Protein AF-A0A966W7E9-F1 (afdb_monomer)

Solvent-accessible surface area (backbone atoms only — not comparable to full-atom values): 7460 Å² total; per-residue (Å²): 144,78,84,79,71,82,80,79,81,60,81,62,62,62,57,30,53,53,58,66,66,54,51,71,69,56,51,44,52,29,42,77,70,64,77,45,54,29,46,60,46,48,49,27,45,51,52,48,44,71,72,48,32,88,81,64,70,76,71,95,73,81,64,64,66,61,51,50,51,51,14,48,52,33,41,50,42,58,74,71,66,50,93,69,64,92,64,65,42,62,82,81,87,77,64,51,80,56,87,50,92,97,54,89,50,38,61,90,45,94,57,80,55,86,74,85,130

Foldseek 3Di:
DDDPPDPCPDPVLVVLVVLQPDDLVRVLVCLLVVVDALLVSLVSVVVCCVVPCVPPVPDPDDPSVVSNVQSVVLSVCSVVVHDDDSNRSPDDDDDLCDDDPPDARQNPHPDGPDDDD

Nearest PDB structures (foldseek):
  4yj6-assembly1_A  TM=9.271E-01  e=1.788E-02  bacterium CSBL00001
  6c62-assembly1_A  TM=9.469E-01  e=4.120E-02  Pseudomonas sp. ADP
  8es6-assembly2_B  TM=9.649E-01  e=5.441E-02  Escherichia coli
  4yji-assembly1_A  TM=9.273E-01  e=5.147E-02  bacterium CSBL00001
  8es6-assembly1_A  TM=9.266E-01  e=9.491E-02  Escherichia coli

Structure (mmCIF, N/CA/C/O backbone):
data_AF-A0A966W7E9-F1
#
_entry.id   AF-A0A966W7E9-F1
#
loop_
_atom_site.group_PDB
_atom_site.id
_atom_site.type_symbol
_atom_site.label_atom_id
_atom_site.label_alt_id
_atom_site.label_comp_id
_atom_site.label_asym_id
_atom_site.label_entity_id
_atom_site.label_seq_id
_atom_site.pdbx_PDB_ins_code
_atom_site.Cartn_x
_atom_site.Cartn_y
_atom_site.Cartn_z
_atom_site.occupancy
_atom_site.B_iso_or_equiv
_atom_site.auth_seq_id
_atom_site.auth_comp_id
_atom_site.auth_asym_id
_atom_site.auth_atom_id
_atom_site.pdbx_PDB_model_num
ATOM 1 N N . MET A 1 1 ? -8.024 -4.866 -43.933 1.00 42.25 1 MET A N 1
ATOM 2 C CA . MET A 1 1 ? -9.109 -5.664 -43.335 1.00 42.25 1 MET A CA 1
ATOM 3 C C . MET A 1 1 ? -8.503 -6.576 -42.278 1.00 42.25 1 MET A C 1
ATOM 5 O O . MET A 1 1 ? -8.291 -7.747 -42.538 1.00 42.25 1 MET A O 1
ATOM 9 N N . THR A 1 2 ? -8.196 -6.004 -41.114 1.00 30.11 2 THR A N 1
ATOM 10 C CA . THR A 1 2 ? -8.299 -6.711 -39.836 1.00 30.11 2 THR A CA 1
ATOM 11 C C . THR A 1 2 ? -8.942 -5.701 -38.909 1.00 30.11 2 THR A C 1
ATOM 13 O O . THR A 1 2 ? -8.409 -4.618 -38.680 1.00 30.11 2 THR A O 1
ATOM 16 N N . ASP A 1 3 ? -10.170 -6.032 -38.563 1.00 32.25 3 ASP A N 1
ATOM 17 C CA . ASP A 1 3 ? -11.073 -5.338 -37.671 1.00 32.25 3 ASP A CA 1
ATOM 18 C C . ASP A 1 3 ? -10.380 -5.103 -36.319 1.00 32.25 3 ASP A C 1
ATOM 20 O O . ASP A 1 3 ? -10.014 -6.054 -35.625 1.00 32.25 3 ASP A O 1
ATOM 24 N N . VAL A 1 4 ? -10.109 -3.838 -35.985 1.00 39.28 4 VAL A N 1
ATOM 25 C CA . VAL A 1 4 ? -9.674 -3.466 -34.637 1.00 39.28 4 VAL A CA 1
ATOM 26 C C . VAL A 1 4 ? -10.947 -3.398 -33.814 1.00 39.28 4 VAL A C 1
ATOM 28 O O . VAL A 1 4 ? -11.672 -2.405 -33.858 1.00 39.28 4 VAL A O 1
ATOM 31 N N . ALA A 1 5 ? -11.213 -4.498 -33.110 1.00 37.31 5 ALA A N 1
ATOM 32 C CA . ALA A 1 5 ? -12.281 -4.619 -32.133 1.00 37.31 5 ALA A CA 1
ATOM 33 C C . ALA A 1 5 ? -12.351 -3.368 -31.231 1.00 37.31 5 ALA A C 1
ATOM 35 O O . ALA A 1 5 ? -11.305 -2.804 -30.880 1.00 37.31 5 ALA A O 1
ATOM 36 N N . PRO A 1 6 ? -13.559 -2.929 -30.835 1.00 41.34 6 PRO A N 1
ATOM 37 C CA . PRO A 1 6 ? -13.725 -1.745 -30.010 1.00 41.34 6 PRO A CA 1
ATOM 38 C C . PRO A 1 6 ? -12.983 -1.963 -28.691 1.00 41.34 6 PRO A C 1
ATOM 40 O O . PRO A 1 6 ? -13.256 -2.905 -27.951 1.00 41.34 6 PRO A O 1
ATOM 43 N N . GLN A 1 7 ? -12.001 -1.107 -28.416 1.00 40.16 7 GLN A N 1
ATOM 44 C CA . GLN A 1 7 ? -11.362 -1.040 -27.110 1.00 40.16 7 GLN A CA 1
ATOM 45 C C . GLN A 1 7 ? -12.443 -0.596 -26.120 1.00 40.16 7 GLN A C 1
ATOM 47 O O . GLN A 1 7 ? -12.792 0.585 -26.069 1.00 40.16 7 GLN A O 1
ATOM 52 N N . GLU A 1 8 ? -13.010 -1.541 -25.370 1.00 38.44 8 GLU A N 1
ATOM 53 C CA . GLU A 1 8 ? -13.839 -1.234 -24.211 1.00 38.44 8 GLU A CA 1
ATOM 54 C C . GLU A 1 8 ? -12.974 -0.497 -23.187 1.00 38.44 8 GLU A C 1
ATOM 56 O O . GLU A 1 8 ? -12.262 -1.077 -22.369 1.00 38.44 8 GLU A O 1
ATOM 61 N N . MET A 1 9 ? -12.993 0.827 -23.281 1.00 42.59 9 MET A N 1
ATOM 62 C CA . MET A 1 9 ? -12.358 1.745 -22.352 1.00 42.59 9 MET A CA 1
ATOM 63 C C . MET A 1 9 ? -13.209 1.761 -21.078 1.00 42.59 9 MET A C 1
ATOM 65 O O . MET A 1 9 ? -14.073 2.611 -20.880 1.00 42.59 9 MET A O 1
ATOM 69 N N . SER A 1 10 ? -13.032 0.721 -20.262 1.00 40.28 10 SER A N 1
ATOM 70 C CA . SER A 1 10 ? -13.829 0.446 -19.070 1.00 40.28 10 SER A CA 1
ATOM 71 C C . SER A 1 10 ? -13.624 1.527 -18.005 1.00 40.28 10 SER A C 1
ATOM 73 O O . SER A 1 10 ? -12.485 1.870 -17.675 1.00 40.28 10 SER A O 1
ATOM 75 N N . ALA A 1 11 ? -14.723 2.007 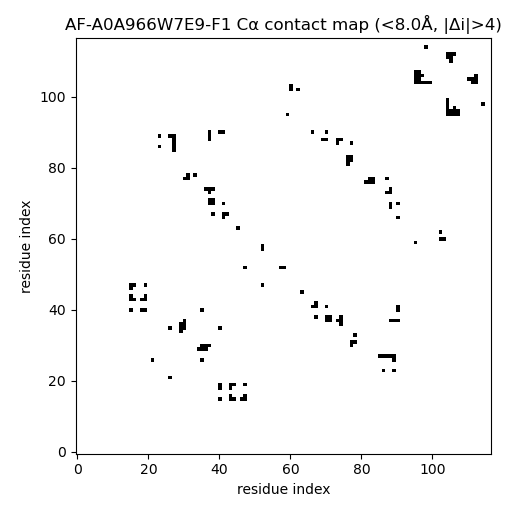-17.426 1.00 44.91 11 ALA A N 1
ATOM 76 C CA . ALA A 1 11 ? -14.846 3.096 -16.450 1.00 44.91 11 ALA A CA 1
ATOM 77 C C . ALA A 1 11 ? -13.954 3.029 -15.179 1.00 44.91 11 ALA A C 1
ATOM 79 O O . ALA A 1 11 ? -13.953 3.972 -14.393 1.00 44.91 11 ALA A O 1
ATOM 80 N N . ASP A 1 12 ? -13.169 1.966 -14.988 1.00 57.28 12 ASP A N 1
ATOM 81 C CA . ASP A 1 12 ? -12.357 1.688 -13.792 1.00 57.28 12 ASP A CA 1
ATOM 82 C C . ASP A 1 12 ? -11.001 2.435 -13.761 1.00 57.28 12 ASP A C 1
ATOM 84 O O . ASP A 1 12 ? -10.405 2.659 -12.708 1.00 57.28 12 ASP A O 1
ATOM 88 N N . SER A 1 13 ? -1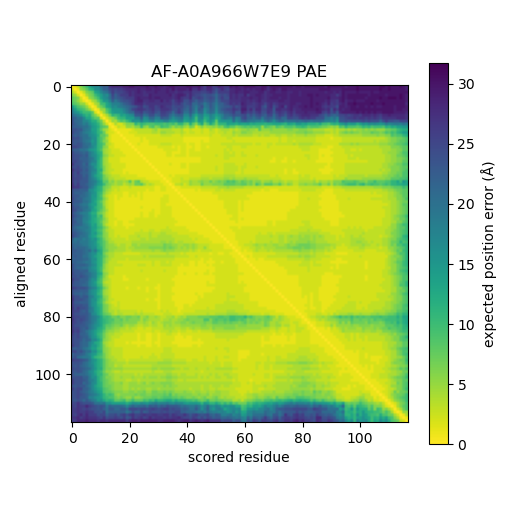0.507 2.899 -14.918 1.00 61.22 13 SER A N 1
ATOM 89 C CA . SER A 1 13 ? -9.212 3.607 -14.993 1.00 61.22 13 SER A CA 1
ATOM 90 C C . SER A 1 13 ? -9.254 5.017 -14.386 1.00 61.22 13 SER A C 1
ATOM 92 O O . SER A 1 13 ? -8.240 5.513 -13.894 1.00 61.22 13 SER A O 1
ATOM 94 N N . GLY A 1 14 ? -10.421 5.669 -14.412 1.00 74.81 14 GLY A N 1
ATOM 95 C CA . GLY A 1 14 ? -10.601 7.015 -13.863 1.00 74.81 14 GLY A CA 1
ATOM 96 C C . GLY A 1 14 ? -10.600 7.028 -12.334 1.00 74.81 14 GLY A C 1
ATOM 97 O O . GLY A 1 14 ? -9.923 7.856 -11.725 1.00 74.81 14 GLY A O 1
ATOM 98 N N . SER A 1 15 ? -11.301 6.076 -11.713 1.00 82.94 15 SER A N 1
ATOM 99 C CA . SER A 1 15 ? -11.340 5.899 -10.256 1.00 82.94 15 SER A CA 1
ATOM 100 C C . SER A 1 15 ? -9.979 5.505 -9.694 1.00 82.94 15 SER A C 1
ATOM 102 O O . SER A 1 15 ? -9.527 6.125 -8.733 1.00 82.94 15 SER A O 1
ATOM 104 N N . ASP A 1 16 ? -9.289 4.548 -10.322 1.00 91.81 16 ASP A N 1
ATOM 105 C CA . ASP A 1 16 ? -7.941 4.136 -9.910 1.00 91.81 16 ASP A CA 1
ATOM 106 C C . ASP A 1 16 ? -6.970 5.323 -9.882 1.00 91.81 16 ASP A C 1
ATOM 108 O O . ASP A 1 16 ? -6.216 5.508 -8.924 1.00 91.81 16 ASP A O 1
ATOM 112 N N . GLN A 1 17 ? -6.997 6.154 -10.928 1.00 92.00 17 GLN A N 1
ATOM 113 C CA . GLN A 1 17 ? -6.111 7.308 -11.029 1.00 92.00 17 GLN A CA 1
ATOM 114 C C . GLN A 1 17 ? -6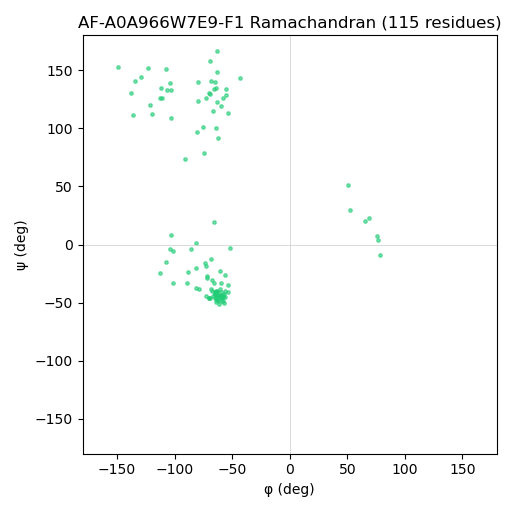.361 8.319 -9.907 1.00 92.00 17 GLN A C 1
ATOM 116 O O . GLN A 1 17 ? -5.398 8.847 -9.345 1.00 92.00 17 GLN A O 1
ATOM 121 N N . VAL A 1 18 ? -7.630 8.567 -9.567 1.00 95.94 18 VAL A N 1
ATOM 122 C CA . VAL A 1 18 ? -8.000 9.442 -8.449 1.00 95.94 18 VAL A CA 1
ATOM 123 C C . VAL A 1 18 ? -7.446 8.879 -7.144 1.00 95.94 18 VAL A C 1
ATOM 125 O O . VAL A 1 18 ? -6.720 9.596 -6.455 1.00 95.94 18 VAL A O 1
ATOM 128 N N . LEU A 1 19 ? -7.689 7.596 -6.848 1.00 96.88 19 LEU A N 1
ATOM 129 C CA . LEU A 1 19 ? -7.205 6.949 -5.622 1.00 96.88 19 LEU A CA 1
ATOM 130 C C . LEU A 1 19 ? -5.678 7.021 -5.496 1.00 96.88 19 LEU A C 1
ATOM 132 O O . LEU A 1 19 ? -5.166 7.416 -4.451 1.00 96.88 19 LEU A O 1
ATOM 136 N N . CYS A 1 20 ? -4.947 6.734 -6.576 1.00 96.94 20 CYS A N 1
ATOM 137 C CA . CYS A 1 20 ? -3.484 6.794 -6.590 1.00 96.94 20 CYS A CA 1
ATOM 138 C C . CYS A 1 20 ? -2.901 8.213 -6.477 1.00 96.94 20 CYS A C 1
ATOM 140 O O . CYS A 1 20 ? -1.691 8.350 -6.301 1.00 96.94 20 CYS A O 1
ATOM 142 N N . SER A 1 21 ? -3.718 9.257 -6.637 1.00 96.94 21 SER A N 1
ATOM 143 C CA . SER A 1 21 ? -3.295 10.662 -6.549 1.00 96.94 21 SER A CA 1
ATOM 144 C C . SER A 1 21 ? -3.637 11.327 -5.212 1.00 96.94 21 SER A C 1
ATOM 146 O O . SER A 1 21 ? -3.231 12.465 -4.973 1.00 96.94 21 SER A O 1
ATOM 148 N N . MET A 1 22 ? -4.365 10.633 -4.331 1.00 97.88 22 MET A N 1
ATOM 149 C CA . MET A 1 22 ? -4.696 11.143 -3.004 1.00 97.88 22 MET A CA 1
ATOM 150 C C . MET A 1 22 ? -3.445 11.236 -2.125 1.00 97.88 22 MET A C 1
ATOM 152 O O . MET A 1 22 ? -2.590 10.352 -2.108 1.00 97.88 22 MET A O 1
ATOM 156 N N . SER A 1 23 ? -3.358 12.306 -1.341 1.00 98.12 23 SER A N 1
ATOM 157 C CA . SER A 1 23 ? -2.332 12.448 -0.309 1.00 98.12 23 SER A CA 1
ATOM 158 C C . SER A 1 23 ? -2.554 11.468 0.847 1.00 98.12 23 SER A C 1
ATOM 160 O O . SER A 1 23 ? -3.679 11.050 1.130 1.00 98.12 23 SER A O 1
ATOM 162 N N . VAL A 1 24 ? -1.486 11.182 1.597 1.00 97.69 24 VAL A N 1
ATOM 163 C CA . VAL A 1 24 ? -1.544 10.356 2.817 1.00 97.69 24 VAL A CA 1
ATOM 164 C C . VAL A 1 24 ? -2.590 10.879 3.807 1.00 97.69 24 VAL A C 1
ATOM 166 O O . VAL A 1 24 ? -3.346 10.092 4.369 1.00 97.69 24 VAL A O 1
ATOM 169 N N . ALA A 1 25 ? -2.688 12.201 3.983 1.00 97.06 25 ALA A N 1
ATOM 170 C CA . ALA A 1 25 ? -3.670 12.812 4.878 1.00 97.06 25 ALA A CA 1
ATOM 171 C C . ALA A 1 25 ? -5.119 12.581 4.409 1.00 97.06 25 ALA A C 1
ATOM 173 O O . ALA A 1 25 ? -5.986 12.277 5.228 1.00 97.06 25 ALA A O 1
ATOM 174 N N . GLN A 1 26 ? -5.379 12.672 3.100 1.00 97.50 26 GLN A N 1
ATOM 175 C CA . GLN A 1 26 ? -6.702 12.399 2.528 1.00 97.50 26 GLN A CA 1
ATOM 176 C C . GLN A 1 26 ? -7.081 10.924 2.663 1.00 97.50 26 GLN A C 1
ATOM 178 O O . GLN A 1 26 ? -8.198 10.626 3.081 1.00 97.50 26 GLN A O 1
ATOM 183 N N . LEU A 1 27 ? -6.153 10.009 2.363 1.00 97.75 27 LEU A N 1
ATOM 184 C CA . LEU A 1 27 ? -6.364 8.572 2.553 1.00 97.75 27 LEU A CA 1
ATOM 185 C C . LEU A 1 27 ? -6.650 8.255 4.018 1.00 97.75 27 LEU A C 1
ATOM 187 O O . LEU A 1 27 ? -7.649 7.611 4.328 1.00 97.75 27 LEU A O 1
ATOM 191 N N . ARG A 1 28 ? -5.827 8.780 4.933 1.00 95.69 28 ARG A N 1
ATOM 192 C CA . ARG A 1 28 ? -6.008 8.573 6.369 1.00 95.69 28 ARG A CA 1
ATOM 193 C C . ARG A 1 28 ? -7.373 9.060 6.836 1.00 95.69 28 ARG A C 1
ATOM 195 O O . ARG A 1 28 ? -8.065 8.316 7.525 1.00 95.69 28 ARG A O 1
ATOM 202 N N . HIS A 1 29 ? -7.764 10.276 6.454 1.00 95.12 29 HIS A N 1
ATOM 203 C CA . HIS A 1 29 ? -9.077 10.820 6.786 1.00 95.12 29 HIS A CA 1
ATOM 204 C C . HIS A 1 29 ? -10.210 9.938 6.242 1.00 95.12 29 HIS A C 1
ATOM 206 O O . HIS A 1 29 ? -11.132 9.608 6.981 1.00 95.12 29 HIS A O 1
ATOM 212 N N . ALA A 1 30 ? -10.123 9.508 4.981 1.00 96.19 30 ALA A N 1
ATOM 213 C CA . ALA A 1 30 ? -11.140 8.670 4.353 1.00 96.19 30 ALA A CA 1
ATOM 214 C C . ALA A 1 30 ? -11.247 7.273 4.991 1.00 96.19 30 ALA A C 1
ATOM 216 O O . ALA A 1 30 ? -12.343 6.722 5.076 1.00 96.19 30 ALA A O 1
ATOM 217 N N . TYR A 1 31 ? -10.140 6.704 5.476 1.00 96.06 31 TYR A N 1
ATOM 218 C CA . TYR A 1 31 ? -10.161 5.416 6.169 1.00 96.06 31 TYR A CA 1
ATOM 219 C C . TYR A 1 31 ? -10.826 5.511 7.542 1.00 96.06 31 TYR A C 1
ATOM 221 O O . TYR A 1 31 ? -11.672 4.680 7.865 1.00 96.06 31 TYR A O 1
ATOM 229 N N . VAL A 1 32 ? -10.482 6.525 8.346 1.00 91.44 32 VAL A N 1
ATOM 230 C CA . VAL A 1 32 ? -11.033 6.658 9.709 1.00 91.44 32 VAL A CA 1
ATOM 231 C C . VAL A 1 32 ? -12.504 7.073 9.714 1.00 91.44 32 VAL A C 1
ATOM 233 O O . VAL A 1 32 ? -13.224 6.726 10.643 1.00 91.44 32 VAL A O 1
ATOM 236 N N . THR A 1 33 ? -12.970 7.783 8.681 1.00 93.19 33 THR A N 1
ATOM 237 C CA . THR A 1 33 ? -14.393 8.127 8.517 1.00 93.19 33 THR A CA 1
ATOM 238 C C . THR A 1 33 ? -15.200 7.031 7.817 1.00 93.19 33 THR A C 1
ATOM 240 O O . THR A 1 33 ? -16.414 7.159 7.683 1.00 93.19 33 THR A O 1
ATOM 243 N N . GLY A 1 34 ? -14.549 5.950 7.368 1.00 88.69 34 GLY A N 1
ATOM 244 C CA . GLY A 1 34 ? -15.191 4.830 6.678 1.00 88.69 34 GLY A CA 1
ATOM 245 C C . GLY A 1 34 ? -15.583 5.109 5.222 1.00 88.69 34 GLY A C 1
ATOM 246 O O . GLY A 1 34 ? -16.234 4.271 4.604 1.00 88.69 34 GLY A O 1
ATOM 247 N N . GLY A 1 35 ? -15.181 6.252 4.659 1.00 90.69 35 GLY A N 1
ATOM 248 C CA . GLY A 1 35 ? -15.464 6.623 3.269 1.00 90.69 35 GLY A CA 1
ATOM 249 C C . GLY A 1 35 ? -14.635 5.859 2.233 1.00 90.69 35 GLY A C 1
ATOM 250 O O . GLY A 1 35 ? -14.978 5.864 1.053 1.00 90.69 35 GLY A O 1
ATOM 251 N N . LEU A 1 36 ? -13.546 5.202 2.648 1.00 95.69 36 LEU A N 1
ATOM 252 C CA . LEU A 1 36 ? -12.667 4.455 1.751 1.00 95.69 36 LEU A CA 1
ATOM 253 C C . LEU A 1 36 ? -12.023 3.250 2.447 1.00 95.69 36 LEU A C 1
ATOM 255 O O . LEU A 1 36 ? -11.810 3.241 3.658 1.00 95.69 36 LEU A O 1
ATOM 259 N N . SER A 1 37 ? -11.689 2.231 1.657 1.00 96.25 37 SER A N 1
ATOM 260 C CA . SER A 1 37 ? -11.016 1.014 2.113 1.00 96.25 37 SER A CA 1
ATOM 261 C C . SER A 1 37 ? -9.530 1.024 1.733 1.00 96.25 37 SER A C 1
ATOM 263 O O . SER A 1 37 ? -9.229 1.227 0.551 1.00 96.25 37 SER A O 1
ATOM 265 N N . PRO A 1 38 ? -8.606 0.695 2.660 1.00 97.94 38 PRO A N 1
ATOM 266 C CA . PRO A 1 38 ? -7.209 0.423 2.322 1.00 97.94 38 PRO A CA 1
ATOM 267 C C . PRO A 1 38 ? -7.049 -0.648 1.237 1.00 97.94 38 PRO A C 1
ATOM 269 O O . PRO A 1 38 ? -6.179 -0.540 0.381 1.00 97.94 38 PRO A O 1
ATOM 272 N N . VAL A 1 39 ? -7.927 -1.658 1.215 1.00 98.38 39 VAL A N 1
ATOM 273 C CA . VAL A 1 39 ? -7.909 -2.735 0.211 1.00 98.38 39 VAL A CA 1
ATOM 274 C C . VAL A 1 39 ? -8.207 -2.190 -1.185 1.00 98.38 39 VAL A C 1
ATOM 276 O O . VAL A 1 39 ? -7.563 -2.591 -2.155 1.00 98.38 39 VAL A O 1
ATOM 279 N N . ALA A 1 40 ? -9.168 -1.269 -1.298 1.00 97.75 40 ALA A N 1
ATOM 280 C CA . ALA A 1 40 ? -9.504 -0.641 -2.573 1.00 97.75 40 ALA A CA 1
ATOM 281 C C . ALA A 1 40 ? -8.340 0.207 -3.104 1.00 97.75 40 ALA A C 1
ATOM 283 O O . ALA A 1 40 ? -8.007 0.123 -4.284 1.00 97.75 40 ALA A O 1
ATOM 284 N N . VAL A 1 41 ? -7.684 0.965 -2.224 1.00 98.25 41 VAL A N 1
ATOM 285 C CA . VAL A 1 41 ? -6.553 1.828 -2.588 1.00 98.25 41 VAL A CA 1
ATOM 286 C C . VAL A 1 41 ? -5.329 1.002 -2.978 1.00 98.25 41 VAL A C 1
ATOM 288 O O . VAL A 1 41 ? -4.740 1.250 -4.027 1.00 98.25 41 VAL A O 1
ATOM 291 N N . THR A 1 42 ? -4.980 -0.032 -2.208 1.00 98.56 42 THR A N 1
ATOM 292 C CA . THR A 1 42 ? -3.883 -0.947 -2.562 1.00 98.56 42 THR A CA 1
ATOM 293 C C . THR A 1 42 ? -4.118 -1.606 -3.919 1.00 98.56 42 THR A C 1
ATOM 295 O O . THR A 1 42 ? -3.209 -1.637 -4.748 1.00 98.56 42 THR A O 1
ATOM 298 N N . ARG A 1 43 ? -5.346 -2.064 -4.198 1.00 98.50 43 ARG A N 1
ATOM 299 C CA . ARG A 1 43 ? -5.700 -2.625 -5.509 1.00 98.50 43 ARG A CA 1
ATOM 300 C C . ARG A 1 43 ? -5.527 -1.606 -6.638 1.00 98.50 43 ARG A C 1
ATOM 302 O O . ARG A 1 43 ? -4.940 -1.954 -7.656 1.00 98.50 43 ARG A O 1
ATOM 309 N N . ALA A 1 44 ? -5.956 -0.359 -6.447 1.00 98.31 44 ALA A N 1
ATOM 310 C CA . ALA A 1 44 ? -5.764 0.698 -7.442 1.00 98.31 44 ALA A CA 1
ATOM 311 C C . ALA A 1 44 ? -4.274 0.936 -7.756 1.00 98.31 44 ALA A C 1
ATOM 313 O O . ALA A 1 44 ? -3.891 1.058 -8.922 1.00 98.31 44 ALA A O 1
ATOM 314 N N . HIS A 1 45 ? -3.407 0.922 -6.736 1.00 98.19 45 HIS A N 1
ATOM 315 C CA . HIS A 1 45 ? -1.959 1.023 -6.940 1.00 98.19 45 HIS A CA 1
ATOM 316 C C . HIS A 1 45 ? -1.384 -0.184 -7.690 1.00 98.19 45 HIS A C 1
ATOM 318 O O . HIS A 1 45 ? -0.606 0.013 -8.621 1.00 98.19 45 HIS A O 1
ATOM 324 N N . LEU A 1 46 ? -1.785 -1.413 -7.353 1.00 98.25 46 LEU A N 1
ATOM 325 C CA . LEU A 1 46 ? -1.341 -2.620 -8.065 1.00 98.25 46 LEU A CA 1
ATOM 326 C C . LEU A 1 46 ? -1.802 -2.628 -9.530 1.00 98.25 46 LEU A C 1
ATOM 328 O O . LEU A 1 46 ? -1.019 -2.949 -10.428 1.00 98.25 46 LEU A O 1
ATOM 332 N N . ASN A 1 47 ? -3.036 -2.193 -9.792 1.00 97.75 47 ASN A N 1
ATOM 333 C CA . ASN A 1 47 ? -3.550 -2.007 -11.145 1.00 97.75 47 ASN A CA 1
ATOM 334 C C . ASN A 1 47 ? -2.715 -0.976 -11.917 1.00 97.75 47 ASN A C 1
ATOM 336 O O . ASN A 1 47 ? -2.335 -1.202 -13.067 1.00 97.75 47 ASN A O 1
ATOM 340 N N . ARG A 1 48 ? -2.380 0.155 -11.285 1.00 97.00 48 ARG A N 1
ATOM 341 C CA . ARG A 1 48 ? -1.528 1.183 -11.891 1.00 97.00 48 ARG A CA 1
ATOM 342 C C . ARG A 1 48 ? -0.123 0.666 -12.183 1.00 97.00 48 ARG A C 1
ATOM 344 O O . ARG A 1 48 ? 0.378 0.942 -13.268 1.00 97.00 48 ARG A O 1
ATOM 351 N N . ILE A 1 49 ? 0.487 -0.076 -11.260 1.00 97.00 49 ILE A N 1
ATOM 352 C CA . ILE A 1 49 ? 1.796 -0.713 -11.462 1.00 97.00 49 ILE A CA 1
ATOM 353 C C . ILE A 1 49 ? 1.728 -1.631 -12.683 1.00 97.00 49 ILE A C 1
ATOM 355 O O . ILE A 1 49 ? 2.507 -1.459 -13.612 1.00 97.00 49 ILE A O 1
ATOM 359 N N . THR A 1 50 ? 0.728 -2.512 -12.747 1.00 96.38 50 THR A N 1
ATOM 360 C CA . THR A 1 50 ? 0.540 -3.448 -13.868 1.00 96.38 50 THR A CA 1
ATOM 361 C C . THR A 1 50 ? 0.449 -2.733 -15.222 1.00 96.38 50 THR A C 1
ATOM 363 O O . THR A 1 50 ? 1.016 -3.198 -16.207 1.00 96.38 50 THR A O 1
ATOM 366 N N . ARG A 1 51 ? -0.235 -1.582 -15.280 1.00 95.44 51 ARG A N 1
ATOM 367 C CA . ARG A 1 51 ? -0.399 -0.799 -16.517 1.00 95.44 51 ARG A CA 1
ATOM 368 C C . ARG A 1 51 ? 0.833 0.034 -16.885 1.00 95.44 51 ARG A C 1
ATOM 370 O O . ARG A 1 51 ? 1.124 0.190 -18.065 1.00 95.44 51 ARG A O 1
ATOM 377 N N . ALA A 1 52 ? 1.508 0.622 -15.899 1.00 95.38 52 ALA A N 1
ATOM 378 C CA . ALA A 1 52 ? 2.507 1.668 -16.122 1.00 95.38 52 ALA A CA 1
ATOM 379 C C . ALA A 1 52 ? 3.956 1.169 -16.037 1.00 95.38 52 ALA A C 1
ATOM 381 O O . ALA A 1 52 ? 4.821 1.681 -16.745 1.00 95.38 52 ALA A O 1
ATOM 382 N N . ASP A 1 53 ? 4.238 0.184 -15.185 1.00 95.62 53 ASP A N 1
ATOM 383 C CA . ASP A 1 53 ? 5.602 -0.271 -14.919 1.00 95.62 53 ASP A CA 1
ATOM 384 C C . ASP A 1 53 ? 6.349 -0.798 -16.158 1.00 95.62 53 ASP A C 1
ATOM 386 O O . ASP A 1 53 ? 7.534 -0.489 -16.274 1.00 95.62 53 ASP A O 1
ATOM 390 N N . PRO A 1 54 ? 5.708 -1.449 -17.158 1.00 95.88 54 PRO A N 1
ATOM 391 C CA . PRO A 1 54 ? 6.396 -1.837 -18.394 1.00 95.88 54 PRO A CA 1
ATOM 392 C C . PRO A 1 54 ? 7.062 -0.674 -19.148 1.00 95.88 54 PRO A C 1
ATOM 394 O O . PRO A 1 54 ? 8.029 -0.892 -19.873 1.00 95.88 54 PRO A O 1
ATOM 397 N N . ALA A 1 55 ? 6.569 0.559 -18.981 1.00 96.88 55 ALA A N 1
ATOM 398 C CA . ALA A 1 55 ? 7.146 1.746 -19.610 1.00 96.88 55 ALA A CA 1
ATOM 399 C C . ALA A 1 55 ? 8.255 2.404 -18.769 1.00 96.88 55 ALA A C 1
ATOM 401 O O . ALA A 1 55 ? 9.094 3.115 -19.319 1.00 96.88 55 ALA A O 1
ATOM 402 N N . TYR A 1 56 ? 8.261 2.191 -17.449 1.00 94.62 56 TYR A N 1
ATOM 403 C CA . TYR A 1 56 ? 9.142 2.908 -16.519 1.00 94.62 56 TYR A CA 1
ATOM 404 C C . TYR A 1 56 ? 10.207 2.027 -15.861 1.00 94.62 56 TYR A C 1
ATOM 406 O O . TYR A 1 56 ? 11.239 2.551 -15.456 1.00 94.62 56 TYR A O 1
ATOM 414 N N . THR A 1 57 ? 9.977 0.714 -15.752 1.00 93.50 57 THR A N 1
ATOM 415 C CA . THR A 1 57 ? 10.835 -0.230 -15.010 1.00 93.50 57 THR A CA 1
ATOM 416 C C . THR A 1 57 ? 11.128 0.280 -13.589 1.00 93.50 57 THR A C 1
ATOM 418 O O . THR A 1 57 ? 12.277 0.423 -13.174 1.00 93.50 57 THR A O 1
ATOM 421 N N . THR A 1 58 ? 10.075 0.648 -12.855 1.00 94.38 58 THR A N 1
ATOM 422 C CA . THR A 1 58 ? 10.175 1.2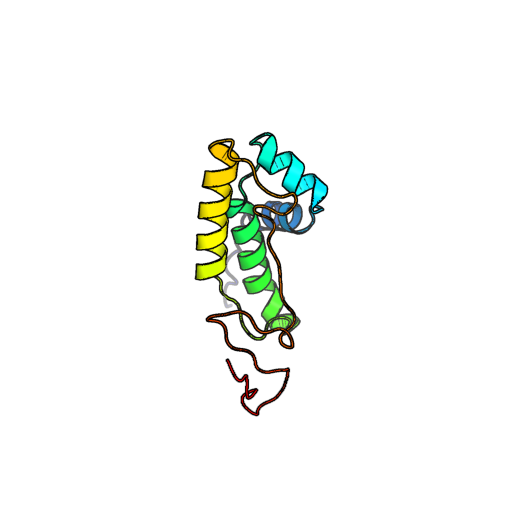74 -11.526 1.00 94.38 58 THR A CA 1
ATOM 423 C C . THR A 1 58 ? 10.390 0.239 -10.426 1.00 94.38 58 THR A C 1
ATOM 425 O O . THR A 1 58 ? 11.135 0.500 -9.480 1.00 94.38 58 THR A O 1
ATOM 428 N N . PHE A 1 59 ? 9.754 -0.930 -10.530 1.00 96.00 59 PHE A N 1
ATOM 429 C CA . PHE A 1 59 ? 9.809 -1.964 -9.498 1.00 96.00 59 PHE A CA 1
ATOM 430 C C . PHE A 1 59 ? 10.680 -3.151 -9.921 1.00 96.00 59 PHE A C 1
ATOM 432 O O . PHE A 1 59 ? 10.548 -3.689 -11.014 1.00 96.00 59 PHE A O 1
ATOM 439 N N . VAL A 1 60 ? 11.560 -3.597 -9.019 1.00 94.44 60 VAL A N 1
ATOM 440 C CA . VAL A 1 60 ? 12.344 -4.840 -9.193 1.00 94.44 60 VAL A CA 1
ATOM 441 C C . VAL A 1 60 ? 11.593 -6.048 -8.625 1.00 94.44 60 VAL A C 1
ATOM 443 O O . VAL A 1 60 ? 11.681 -7.152 -9.159 1.00 94.44 60 VAL A O 1
ATOM 446 N N . THR A 1 61 ? 10.828 -5.821 -7.558 1.00 95.00 61 THR A N 1
ATOM 447 C CA . THR A 1 61 ? 9.984 -6.810 -6.887 1.00 95.00 61 THR A CA 1
ATOM 448 C C . THR A 1 61 ? 8.654 -6.137 -6.550 1.00 95.00 61 THR A C 1
ATOM 450 O O . THR A 1 61 ? 8.649 -5.048 -5.974 1.00 95.00 61 THR A O 1
ATOM 453 N N . VAL A 1 62 ? 7.533 -6.777 -6.890 1.00 97.19 62 VAL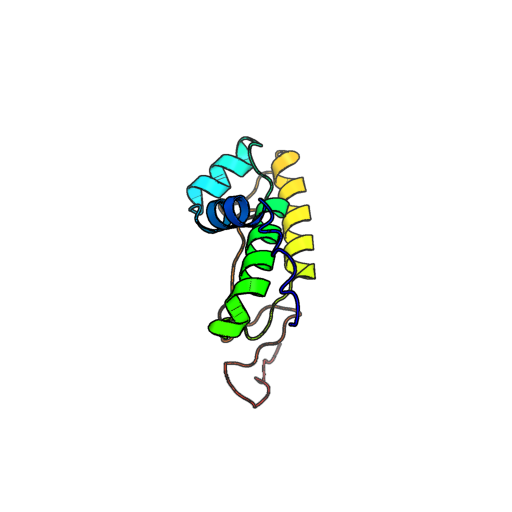 A N 1
ATOM 454 C CA . VAL A 1 62 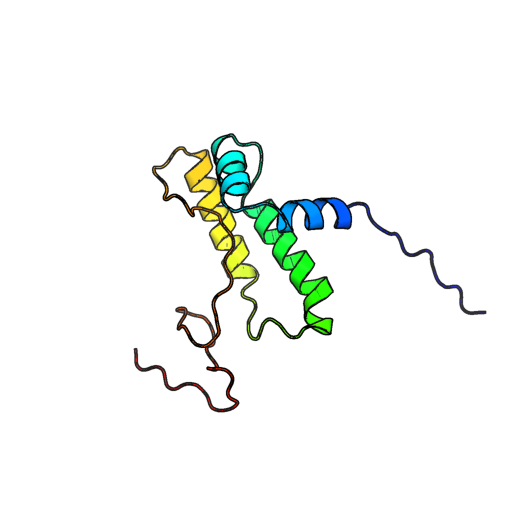? 6.181 -6.350 -6.494 1.00 97.19 62 VAL A CA 1
ATOM 455 C C . VAL A 1 62 ? 5.552 -7.470 -5.672 1.00 97.19 62 VAL A C 1
ATOM 457 O O . VAL A 1 62 ? 5.264 -8.538 -6.205 1.00 97.19 62 VAL A O 1
ATOM 460 N N . ASP A 1 63 ? 5.333 -7.226 -4.381 1.00 97.31 63 ASP A N 1
ATOM 461 C CA . ASP A 1 63 ? 4.657 -8.163 -3.476 1.00 97.31 63 ASP A CA 1
ATOM 462 C C . ASP A 1 63 ? 3.143 -7.897 -3.449 1.00 97.31 63 ASP A C 1
ATOM 464 O O . ASP A 1 63 ? 2.605 -7.294 -2.520 1.00 97.31 63 ASP A O 1
ATOM 468 N N . ALA A 1 64 ? 2.451 -8.275 -4.528 1.00 97.94 64 ALA A N 1
ATOM 469 C CA . ALA A 1 64 ? 1.020 -8.007 -4.675 1.00 97.94 64 ALA A CA 1
ATOM 470 C C . ALA A 1 64 ? 0.177 -8.720 -3.603 1.00 97.94 64 ALA A C 1
ATOM 472 O O . ALA A 1 64 ? -0.726 -8.115 -3.016 1.00 97.94 64 ALA A O 1
ATOM 473 N N . ASP A 1 65 ? 0.494 -9.984 -3.322 1.00 97.75 65 ASP A N 1
ATOM 474 C CA . ASP A 1 65 ? -0.251 -10.802 -2.367 1.00 97.75 65 ASP A CA 1
ATOM 475 C C . ASP A 1 65 ? -0.029 -10.327 -0.929 1.00 97.75 65 ASP A C 1
ATOM 477 O O . ASP A 1 65 ? -1.004 -10.132 -0.193 1.00 97.75 65 ASP A O 1
ATOM 481 N N . GLY A 1 66 ? 1.223 -10.060 -0.536 1.00 97.75 66 GLY A N 1
ATOM 482 C CA . GLY A 1 66 ? 1.534 -9.525 0.786 1.00 97.75 66 GLY A CA 1
ATOM 483 C C . GLY A 1 66 ? 0.955 -8.126 0.999 1.00 97.75 66 GLY A C 1
ATOM 484 O O . GLY A 1 66 ? 0.362 -7.861 2.049 1.00 97.75 66 GLY A O 1
ATOM 485 N N . ALA A 1 67 ? 0.994 -7.256 -0.018 1.00 98.31 67 ALA A N 1
ATOM 486 C CA . ALA A 1 67 ? 0.360 -5.938 0.046 1.00 98.31 67 ALA A CA 1
ATOM 487 C C . ALA A 1 67 ? -1.163 -6.035 0.252 1.00 98.31 67 ALA A C 1
ATOM 489 O O . ALA A 1 67 ? -1.725 -5.329 1.095 1.00 98.31 67 ALA A O 1
ATOM 490 N N . MET A 1 68 ? -1.844 -6.928 -0.474 1.00 98.62 68 MET A N 1
ATOM 491 C CA . MET A 1 68 ? -3.288 -7.139 -0.323 1.00 98.62 68 MET A CA 1
ATOM 492 C C . MET A 1 68 ? -3.648 -7.769 1.026 1.00 98.62 68 MET A C 1
ATOM 494 O O . MET A 1 68 ? -4.650 -7.382 1.634 1.00 98.62 68 MET A O 1
ATOM 498 N N . ALA A 1 69 ? -2.843 -8.712 1.521 1.00 98.38 69 ALA A N 1
ATOM 499 C CA . ALA A 1 69 ? -3.030 -9.312 2.839 1.00 98.38 69 ALA A CA 1
ATOM 500 C C . ALA A 1 69 ? -2.869 -8.269 3.958 1.00 98.38 69 ALA A C 1
ATOM 502 O O . ALA A 1 69 ? -3.742 -8.161 4.822 1.00 98.38 69 ALA A O 1
ATOM 503 N N . SER A 1 70 ? -1.815 -7.452 3.893 1.00 98.00 70 SER A N 1
ATOM 504 C CA . SER A 1 70 ? -1.569 -6.350 4.828 1.00 98.00 70 SER A CA 1
ATOM 505 C C . SER A 1 70 ? -2.715 -5.332 4.816 1.00 98.00 70 SER A C 1
ATOM 507 O O . SER A 1 70 ? -3.259 -4.992 5.866 1.00 98.00 70 SER A O 1
ATOM 509 N N . ALA A 1 71 ? -3.200 -4.938 3.632 1.00 98.44 71 ALA A N 1
ATOM 510 C CA . ALA A 1 71 ? -4.320 -4.004 3.505 1.00 98.44 71 ALA A CA 1
ATOM 511 C C . ALA A 1 71 ? -5.619 -4.521 4.152 1.00 98.44 71 ALA A C 1
ATOM 513 O O . ALA A 1 71 ? -6.344 -3.747 4.777 1.00 98.44 71 ALA A O 1
ATOM 514 N N . ARG A 1 72 ? -5.914 -5.826 4.042 1.00 98.56 72 ARG A N 1
ATOM 515 C CA . ARG A 1 72 ? -7.083 -6.454 4.695 1.00 98.56 72 ARG A CA 1
ATOM 516 C C . ARG A 1 72 ? -6.953 -6.464 6.217 1.00 98.56 72 ARG A C 1
ATOM 518 O O . ARG A 1 72 ? -7.933 -6.212 6.922 1.00 98.56 72 ARG A O 1
ATOM 525 N N . GLN A 1 73 ? -5.752 -6.735 6.727 1.00 98.12 73 GLN A N 1
ATOM 526 C CA . GLN A 1 73 ? -5.481 -6.664 8.163 1.00 98.12 73 GLN A CA 1
ATOM 527 C C . GLN A 1 73 ? -5.663 -5.228 8.664 1.00 98.12 73 GLN A C 1
ATOM 529 O O . GLN A 1 73 ? -6.415 -5.011 9.612 1.00 98.12 73 GLN A O 1
ATOM 534 N N . SER A 1 74 ? -5.083 -4.242 7.974 1.00 97.75 74 SER A N 1
ATOM 535 C CA . SER A 1 74 ? -5.261 -2.824 8.299 1.00 97.75 74 SER A CA 1
ATOM 536 C C . SER A 1 74 ? -6.715 -2.376 8.262 1.00 97.75 74 SER A C 1
ATOM 538 O O . SER A 1 74 ? -7.170 -1.705 9.184 1.00 97.75 74 SER A O 1
ATOM 540 N N . GLU A 1 75 ? -7.473 -2.776 7.239 1.00 97.56 75 GLU A N 1
ATOM 541 C CA . GLU A 1 75 ? -8.904 -2.483 7.160 1.00 97.56 75 GLU A CA 1
ATOM 542 C C . GLU A 1 75 ? -9.654 -3.023 8.384 1.00 97.56 75 GLU A C 1
ATOM 544 O O . GLU A 1 75 ? -10.482 -2.316 8.959 1.00 97.56 75 GLU A O 1
ATOM 549 N N . THR A 1 76 ? -9.330 -4.242 8.820 1.00 97.06 76 THR A N 1
ATOM 550 C CA . THR A 1 76 ? -9.927 -4.844 10.018 1.00 97.06 76 THR A CA 1
ATOM 551 C C . THR A 1 76 ? -9.601 -4.027 11.268 1.00 97.06 76 THR A C 1
ATOM 553 O O . THR A 1 76 ? -10.510 -3.694 12.030 1.00 97.06 76 THR A O 1
ATOM 556 N N . ARG A 1 77 ? -8.332 -3.647 11.468 1.00 96.88 77 ARG A N 1
ATOM 557 C CA . ARG A 1 77 ? -7.912 -2.845 12.631 1.00 96.88 77 ARG A CA 1
ATOM 558 C C . ARG A 1 77 ? -8.606 -1.482 12.669 1.00 96.88 77 ARG A C 1
ATOM 560 O O . ARG A 1 77 ? -9.145 -1.093 13.700 1.00 96.88 77 ARG A O 1
ATOM 567 N N . ILE A 1 78 ? -8.669 -0.798 11.524 1.00 95.38 78 ILE A N 1
ATOM 568 C CA . ILE A 1 78 ? -9.321 0.514 11.396 1.00 95.38 78 ILE A CA 1
ATOM 569 C C . ILE A 1 78 ? -10.824 0.401 11.681 1.00 95.38 78 ILE A C 1
ATOM 571 O O . ILE A 1 78 ? -11.353 1.162 12.487 1.00 95.38 78 ILE A O 1
ATOM 575 N N . ARG A 1 79 ? -11.521 -0.564 11.063 1.00 93.94 79 ARG A N 1
ATOM 576 C CA . ARG A 1 79 ? -12.979 -0.723 11.220 1.00 93.94 79 ARG A CA 1
ATOM 577 C C . ARG A 1 79 ? -13.404 -1.155 12.616 1.00 93.94 79 ARG A C 1
ATOM 579 O O . ARG A 1 79 ? -14.499 -0.815 13.045 1.00 93.94 79 ARG A O 1
ATOM 586 N N . THR A 1 80 ? -12.562 -1.916 13.308 1.00 94.12 80 THR A N 1
ATOM 587 C CA . THR A 1 80 ? -12.842 -2.367 14.680 1.00 94.12 80 THR A CA 1
ATOM 588 C C . THR A 1 80 ? -12.522 -1.303 15.731 1.00 94.12 80 THR A C 1
ATOM 590 O O . THR A 1 80 ? -12.723 -1.551 16.916 1.00 94.12 80 THR A O 1
ATOM 593 N N . GLY A 1 81 ? -12.059 -0.117 15.318 1.00 88.88 81 GLY A N 1
ATOM 594 C CA . GLY A 1 81 ? -11.743 0.984 16.225 1.00 88.88 81 GLY A CA 1
ATOM 595 C C . GLY A 1 81 ? -10.522 0.714 17.104 1.00 88.88 81 GLY A C 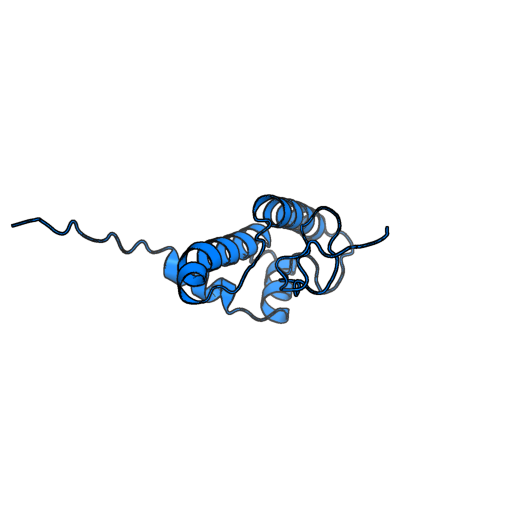1
ATOM 596 O O . GLY A 1 81 ? -10.401 1.315 18.169 1.00 88.88 81 GLY A O 1
ATOM 597 N N . GLN A 1 82 ? -9.631 -0.194 16.686 1.00 91.75 82 GLN A N 1
ATOM 598 C CA . GLN A 1 82 ? -8.362 -0.394 17.378 1.00 91.75 82 GLN A CA 1
ATOM 599 C C . GLN A 1 82 ? -7.521 0.881 17.312 1.00 91.75 82 GLN A C 1
ATOM 601 O O . GLN A 1 82 ? -7.561 1.627 16.329 1.00 91.75 82 GLN A O 1
ATOM 606 N N . GLU A 1 83 ? -6.719 1.112 18.347 1.00 90.50 83 GLU A N 1
ATOM 607 C CA . GLU A 1 83 ? -5.729 2.178 18.312 1.00 90.50 83 GLU A CA 1
ATOM 608 C C . GLU A 1 83 ? -4.664 1.832 17.264 1.00 90.50 83 GLU A C 1
ATOM 610 O O . GLU A 1 83 ? -3.953 0.833 17.370 1.00 90.50 83 GLU A O 1
ATOM 615 N N . VAL A 1 84 ? -4.600 2.639 16.206 1.00 93.31 84 VAL A N 1
ATOM 616 C CA . VAL A 1 84 ? -3.719 2.416 15.059 1.00 93.31 84 VAL A CA 1
ATOM 617 C C . VAL A 1 84 ? -2.914 3.668 14.743 1.00 93.31 84 VAL A C 1
ATOM 619 O O . VAL A 1 84 ? -3.416 4.793 14.831 1.00 93.31 84 VAL A O 1
ATOM 622 N N . GLY A 1 85 ? -1.668 3.469 14.314 1.00 92.88 85 GLY A N 1
ATOM 623 C CA . GLY A 1 85 ? -0.752 4.555 13.976 1.00 92.88 85 GLY A CA 1
ATOM 624 C C . GLY A 1 85 ? -1.223 5.416 12.799 1.00 92.88 85 GLY A C 1
ATOM 625 O O . GLY A 1 85 ? -2.109 5.045 12.024 1.00 92.88 85 GLY A O 1
ATOM 626 N N . ALA A 1 86 ? -0.582 6.576 12.629 1.00 93.69 86 ALA A N 1
ATOM 627 C CA . ALA A 1 86 ? -0.938 7.561 11.603 1.00 93.69 86 ALA A CA 1
ATOM 628 C C . ALA A 1 86 ? -0.832 7.039 10.154 1.00 93.69 86 ALA A C 1
ATOM 630 O O . ALA A 1 86 ? -1.497 7.572 9.269 1.00 93.69 86 ALA A O 1
ATOM 631 N N . LEU A 1 87 ? -0.025 5.997 9.920 1.00 96.44 87 LEU A N 1
ATOM 632 C CA . LEU A 1 87 ? 0.219 5.400 8.602 1.00 96.44 87 LEU A CA 1
ATOM 633 C C . LEU A 1 87 ? -0.523 4.072 8.373 1.00 96.44 87 LEU A C 1
ATOM 635 O O . LEU A 1 87 ? -0.278 3.403 7.372 1.00 96.44 87 LEU A O 1
ATOM 639 N N . GLU A 1 88 ? -1.426 3.674 9.272 1.00 97.25 88 GLU A N 1
ATOM 640 C CA . GLU A 1 88 ? -2.165 2.416 9.124 1.00 97.25 88 GLU A CA 1
ATOM 641 C C . GLU A 1 88 ? -2.945 2.374 7.799 1.00 97.25 88 GLU A C 1
ATOM 643 O O . GLU A 1 88 ? -3.738 3.275 7.507 1.00 97.25 88 GLU A O 1
ATOM 648 N N . GLY A 1 89 ? -2.729 1.314 7.014 1.00 96.94 89 GLY A N 1
ATOM 649 C CA . GLY A 1 89 ? -3.388 1.093 5.725 1.00 96.94 89 GLY A CA 1
ATOM 650 C C . GLY A 1 89 ? -2.853 1.932 4.558 1.00 96.94 89 GLY A C 1
ATOM 651 O O . GLY A 1 89 ? -3.418 1.863 3.467 1.00 96.94 89 GLY A O 1
ATOM 652 N N . ILE A 1 90 ? -1.800 2.733 4.751 1.00 98.06 90 ILE A N 1
ATOM 653 C CA . ILE A 1 90 ? -1.183 3.515 3.672 1.00 98.06 90 ILE A CA 1
ATOM 654 C C . ILE A 1 90 ? -0.253 2.608 2.844 1.00 98.06 90 ILE A C 1
ATOM 656 O O . ILE A 1 90 ? 0.671 2.025 3.414 1.00 98.06 90 ILE A O 1
ATOM 660 N N . PRO A 1 91 ? -0.447 2.485 1.514 1.00 97.31 91 PRO A N 1
ATOM 661 C CA . PRO A 1 91 ? 0.470 1.734 0.658 1.00 97.31 91 PRO A CA 1
ATOM 662 C C . PRO A 1 91 ? 1.856 2.382 0.617 1.00 97.31 91 PRO A C 1
ATOM 664 O O . PRO A 1 91 ? 1.973 3.605 0.525 1.00 97.31 91 PRO A O 1
ATOM 667 N N . LEU A 1 92 ? 2.909 1.564 0.637 1.00 96.62 92 LEU A N 1
ATOM 668 C CA . LEU A 1 92 ? 4.296 2.024 0.608 1.00 96.62 92 LEU A CA 1
ATOM 669 C C . LEU A 1 92 ? 5.115 1.216 -0.398 1.00 96.62 92 LEU A C 1
ATOM 671 O O . LEU A 1 92 ? 4.986 -0.001 -0.492 1.00 96.62 92 LEU A O 1
ATOM 675 N N . SER A 1 93 ? 6.001 1.907 -1.111 1.00 96.56 93 SER A N 1
ATOM 676 C CA . SER A 1 93 ? 7.087 1.300 -1.879 1.00 96.56 93 SER A CA 1
ATOM 677 C C . SER A 1 93 ? 8.401 1.483 -1.131 1.00 96.56 93 SER A C 1
ATOM 679 O O . SER A 1 93 ? 8.677 2.576 -0.631 1.00 96.56 93 SER A O 1
ATOM 681 N N . VAL A 1 94 ? 9.237 0.450 -1.109 1.00 96.62 94 VAL A N 1
ATOM 682 C CA . VAL A 1 94 ? 10.538 0.477 -0.435 1.00 96.62 94 VAL A CA 1
ATOM 683 C C . VAL A 1 94 ? 11.648 0.415 -1.479 1.00 96.62 94 VAL A C 1
ATOM 685 O O . VAL A 1 94 ? 11.584 -0.369 -2.424 1.00 96.62 94 VAL A O 1
ATOM 688 N N . LYS A 1 95 ? 12.670 1.265 -1.330 1.00 95.25 95 LYS A N 1
ATOM 689 C CA . LYS A 1 95 ? 13.845 1.232 -2.207 1.00 95.25 95 LYS A CA 1
ATOM 690 C C . LYS A 1 95 ? 14.573 -0.097 -2.008 1.00 95.25 95 LYS A C 1
ATOM 692 O O . LYS A 1 95 ? 14.875 -0.438 -0.871 1.00 95.25 95 LYS A O 1
ATOM 697 N N . ASP A 1 96 ? 14.971 -0.756 -3.097 1.00 94.62 96 ASP A N 1
ATOM 698 C CA . ASP A 1 96 ? 15.696 -2.047 -3.108 1.00 94.62 96 ASP A CA 1
ATOM 699 C C . ASP A 1 96 ? 17.129 -1.991 -2.506 1.00 94.62 96 ASP A C 1
ATOM 701 O O . ASP A 1 96 ? 17.974 -2.841 -2.755 1.00 94.62 96 ASP A O 1
ATOM 705 N N . LEU A 1 97 ? 17.427 -0.965 -1.708 1.00 94.81 97 LEU A N 1
ATOM 706 C CA . LEU A 1 97 ? 18.604 -0.860 -0.841 1.00 94.81 97 LEU A CA 1
ATOM 707 C C . LEU A 1 97 ? 18.262 -1.109 0.637 1.00 94.81 97 LEU A C 1
ATOM 709 O O . LEU A 1 97 ? 19.153 -1.079 1.480 1.00 94.81 97 LEU A O 1
ATOM 713 N N . ILE A 1 98 ? 16.982 -1.303 0.952 1.00 94.31 98 ILE A N 1
ATOM 714 C CA . ILE A 1 98 ? 16.469 -1.519 2.300 1.00 94.31 98 ILE A CA 1
ATOM 715 C C . ILE A 1 98 ? 15.945 -2.950 2.359 1.00 94.31 98 ILE A C 1
ATOM 717 O O . ILE A 1 98 ? 15.117 -3.343 1.538 1.00 94.31 98 ILE A O 1
ATOM 721 N N . ASN A 1 99 ? 16.431 -3.719 3.330 1.00 93.25 99 ASN A N 1
ATOM 722 C CA . ASN A 1 99 ? 15.996 -5.094 3.522 1.00 93.25 99 ASN A CA 1
ATOM 723 C C . ASN A 1 99 ? 14.548 -5.129 4.031 1.00 93.25 99 ASN A C 1
ATOM 725 O O . ASN A 1 99 ? 14.218 -4.456 5.009 1.00 93.25 99 ASN A O 1
ATOM 729 N N . VAL A 1 100 ? 13.708 -5.935 3.383 1.00 94.19 100 VAL A N 1
ATOM 730 C CA . VAL A 1 100 ? 12.342 -6.233 3.822 1.00 94.19 100 VAL A CA 1
ATOM 731 C C . VAL A 1 100 ? 12.258 -7.738 4.014 1.00 94.19 100 VAL A C 1
ATOM 733 O O . VAL A 1 100 ? 12.515 -8.498 3.082 1.00 94.19 100 VAL A O 1
ATOM 736 N N . GLU A 1 101 ? 11.941 -8.166 5.233 1.00 93.12 101 GLU A N 1
ATOM 737 C CA . GLU A 1 101 ? 11.890 -9.583 5.580 1.00 93.12 101 GLU A CA 1
ATOM 738 C C . GLU A 1 101 ? 10.947 -10.354 4.643 1.00 93.12 101 GLU A C 1
ATOM 740 O O . GLU A 1 101 ? 9.845 -9.904 4.335 1.00 93.12 101 GLU A O 1
ATOM 745 N N . GLY A 1 102 ? 11.406 -11.508 4.154 1.00 92.38 102 GLY A N 1
ATOM 746 C CA . GLY A 1 102 ? 10.654 -12.351 3.221 1.00 92.38 102 GLY A CA 1
ATOM 747 C C . GLY A 1 102 ? 10.666 -11.888 1.760 1.00 92.38 102 GLY A C 1
ATOM 748 O O . GLY A 1 102 ? 10.250 -12.657 0.894 1.00 92.38 102 GLY A O 1
ATOM 749 N N . LEU A 1 103 ? 11.183 -10.692 1.451 1.00 93.50 103 LEU A N 1
ATOM 750 C CA . LEU A 1 103 ? 11.282 -10.187 0.082 1.00 93.50 103 LEU A CA 1
ATOM 751 C C . LEU A 1 103 ? 12.718 -10.191 -0.440 1.00 93.50 103 LEU A C 1
ATOM 753 O O . LEU A 1 103 ? 13.700 -10.065 0.289 1.00 93.50 103 LEU A O 1
ATOM 757 N N . ARG A 1 104 ? 12.840 -10.330 -1.762 1.00 91.50 104 ARG A N 1
ATOM 758 C CA . ARG A 1 104 ? 14.127 -10.269 -2.453 1.00 91.50 104 ARG A CA 1
ATOM 759 C C . ARG A 1 104 ? 14.685 -8.845 -2.410 1.00 91.50 104 ARG A C 1
ATOM 761 O O . ARG A 1 104 ? 14.016 -7.926 -2.873 1.00 91.50 104 ARG A O 1
ATOM 768 N N . MET A 1 105 ? 15.947 -8.721 -1.998 1.00 92.62 105 MET A N 1
ATOM 769 C CA . MET A 1 105 ? 16.756 -7.506 -2.124 1.00 92.62 105 MET A CA 1
ATOM 770 C C . MET A 1 105 ? 17.880 -7.717 -3.150 1.00 92.62 105 MET A C 1
ATOM 772 O O . MET A 1 105 ? 18.653 -8.672 -3.037 1.00 92.62 105 MET A O 1
ATOM 776 N N . THR A 1 106 ? 17.995 -6.846 -4.157 1.00 92.88 106 THR A N 1
ATOM 777 C CA . THR A 1 106 ? 19.080 -6.923 -5.165 1.00 92.88 106 THR A CA 1
ATOM 778 C C . THR A 1 106 ? 20.140 -5.841 -5.013 1.00 92.88 106 THR A C 1
ATOM 780 O O . THR A 1 106 ? 21.219 -5.958 -5.600 1.00 92.88 106 THR A O 1
ATOM 783 N N . ALA A 1 107 ? 19.858 -4.793 -4.235 1.00 92.06 107 ALA A N 1
ATOM 784 C CA . ALA A 1 107 ? 20.693 -3.600 -4.142 1.00 92.06 107 ALA A CA 1
ATOM 785 C C . ALA A 1 107 ? 21.013 -2.977 -5.515 1.00 92.06 107 ALA A C 1
ATOM 787 O O . ALA A 1 107 ? 22.078 -2.391 -5.710 1.00 92.06 107 ALA A O 1
ATOM 788 N N . GLY A 1 108 ? 20.109 -3.135 -6.491 1.00 90.12 108 GLY A N 1
ATOM 789 C CA . GLY A 1 108 ? 20.316 -2.695 -7.873 1.00 90.12 108 GLY A CA 1
ATOM 790 C C . GLY A 1 108 ? 21.443 -3.428 -8.613 1.00 90.12 108 GLY A C 1
ATOM 791 O O . GLY A 1 108 ? 21.975 -2.906 -9.594 1.00 90.12 108 GLY A O 1
ATOM 792 N N . SER A 1 109 ? 21.842 -4.619 -8.156 1.00 89.44 109 SER A N 1
ATOM 793 C CA . SER A 1 109 ? 22.966 -5.374 -8.710 1.00 89.44 109 SER A CA 1
ATOM 794 C C . SER A 1 109 ? 22.555 -6.779 -9.164 1.00 89.44 109 SER A 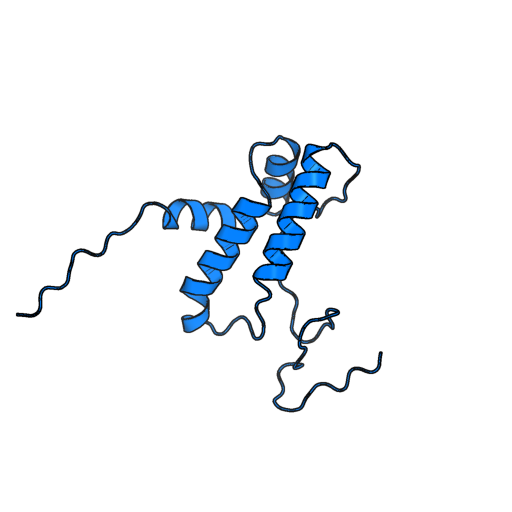C 1
ATOM 796 O O . SER A 1 109 ? 21.646 -7.401 -8.620 1.00 89.44 109 SER A O 1
ATOM 798 N N . ARG A 1 110 ? 23.269 -7.322 -10.161 1.00 83.75 110 ARG A N 1
ATOM 799 C CA . ARG A 1 110 ? 23.090 -8.721 -10.597 1.00 83.75 110 ARG A CA 1
ATOM 800 C C . ARG A 1 110 ? 23.657 -9.739 -9.607 1.00 83.75 110 ARG A C 1
ATOM 802 O O . ARG A 1 110 ? 23.316 -10.915 -9.705 1.00 83.75 110 ARG A O 1
ATOM 809 N N . ARG A 1 111 ? 24.541 -9.324 -8.694 1.00 78.94 111 ARG A N 1
ATOM 810 C CA . ARG A 1 111 ? 25.009 -10.211 -7.627 1.00 78.94 111 ARG A CA 1
ATOM 811 C C . ARG A 1 111 ? 23.945 -10.245 -6.527 1.00 78.94 111 ARG A C 1
ATOM 813 O O . ARG A 1 111 ? 23.394 -9.192 -6.211 1.00 78.94 111 ARG A O 1
ATOM 820 N N . PRO A 1 112 ? 23.661 -11.413 -5.932 1.00 65.00 112 PRO A N 1
ATOM 821 C CA . PRO A 1 112 ? 22.824 -11.466 -4.743 1.00 65.00 112 PRO A CA 1
ATOM 822 C C . PRO A 1 112 ? 23.424 -10.546 -3.677 1.00 65.00 112 PRO A C 1
ATOM 824 O O . PRO A 1 112 ? 24.624 -10.637 -3.404 1.00 65.00 112 PRO A O 1
ATOM 827 N N . ALA A 1 113 ? 22.620 -9.649 -3.105 1.00 62.84 113 ALA A N 1
ATOM 828 C CA . ALA A 1 113 ? 23.051 -8.906 -1.933 1.00 62.84 113 ALA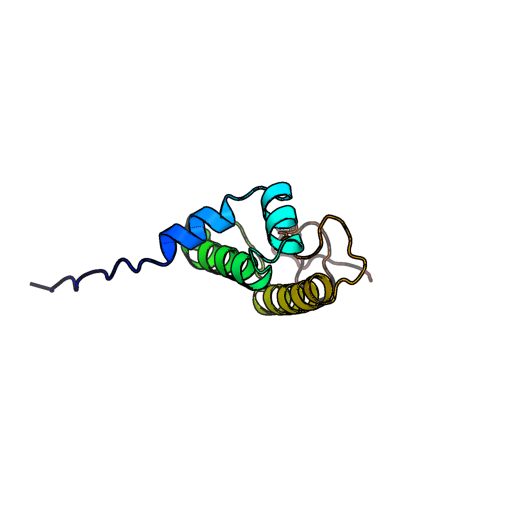 A CA 1
ATOM 829 C C . ALA A 1 113 ? 23.284 -9.922 -0.804 1.00 62.84 113 ALA A C 1
ATOM 831 O O . ALA A 1 113 ? 22.389 -10.698 -0.472 1.00 62.84 113 ALA A O 1
ATOM 832 N N . SER A 1 114 ? 24.492 -9.970 -0.243 1.00 60.12 114 SER A N 1
ATOM 833 C CA . SER A 1 114 ? 24.740 -10.735 0.976 1.00 60.12 114 SER A CA 1
ATOM 834 C C . SER A 1 114 ? 24.160 -9.941 2.141 1.00 60.12 114 SER A C 1
ATOM 836 O O . SER A 1 114 ? 24.758 -8.954 2.568 1.00 60.12 114 SER A O 1
ATOM 838 N N . VAL A 1 115 ? 22.987 -10.335 2.621 1.00 58.72 115 VAL A N 1
ATOM 839 C CA . VAL A 1 115 ? 22.408 -9.786 3.848 1.00 58.72 115 VAL A CA 1
ATOM 840 C C . VAL A 1 115 ? 22.626 -10.830 4.936 1.00 58.72 115 VAL A C 1
ATOM 842 O O . VAL A 1 115 ? 22.046 -11.912 4.878 1.00 58.72 115 VAL A O 1
ATOM 845 N N . SER A 1 116 ? 23.522 -10.544 5.881 1.00 55.16 116 SER A N 1
ATOM 846 C CA . SER A 1 116 ? 23.616 -11.334 7.111 1.00 55.16 116 SER A CA 1
ATOM 847 C C . SER A 1 116 ? 22.415 -10.989 7.988 1.00 55.16 116 SER A C 1
ATOM 849 O O . SER A 1 116 ? 22.163 -9.805 8.217 1.00 55.16 116 SER A O 1
ATOM 851 N N . ALA A 1 117 ? 21.675 -12.017 8.407 1.00 51.50 117 ALA A N 1
ATOM 852 C CA . ALA A 1 117 ? 20.605 -11.916 9.398 1.00 51.50 117 ALA A CA 1
ATOM 853 C C . ALA A 1 117 ? 21.163 -11.622 10.797 1.00 51.50 117 ALA A C 1
ATOM 855 O O . ALA A 1 117 ? 22.286 -12.102 11.089 1.00 51.50 117 ALA A O 1
#

pLDDT: mean 87.23, std 18.42, range [30.11, 98.62]

Mean predicted aligned error: 7.62 Å

Sequence (117 aa):
MTDVAPQEMSADSGSDQVLCSMSVAQLRHAYVTGGLSPVAVTRAHLNRITRADPAYTTFVTVDADGAMASARQSETRIRTGQEVGALEGIPLSVKDLINVEGLRMTAGSRRPASVSA

Radius of gyration: 17.58 Å; Cα contacts (8 Å, |Δi|>4): 92; chains: 1; bounding box: 40×25×62 Å

Secondary structure (DSSP, 8-state):
----------THHHHHHHHHH--HHHHHHHHHTTSS-HHHHHHHHHHHHHHHHHHH---S---HHHHHHHHHHHHHHHHTT----TTTT------TTS--TTS---TTSSSPP----